Protein AF-A0A6M5IZ95-F1 (afdb_monomer_lite)

Sequence (98 aa):
MADAHDAAERLLVDLLADSAVRSVRFVTGPLPVAVWLVVENDAEAQELRSRSDIEDIVSRALRRAGLPSRDVEGFRVVVQSEETVTRDYEGSWFYALR

Secondary structure (DSSP, 8-state):
-HHHHHHHHHHHHHHTTTTT--EEEEE-SSSSPEEEEEESSHHHHHHHHH-TTHHHHHHHHHHHTT--HHHHHH-EEEEEEHHHHHHHSTT-HHHHT-

Foldseek 3Di:
DVQLVVQLFVQLCVLCVVAQFPGWDWDDDPFAIEIEGEGADPVSLVVLVPDPCNLVSSLVSSVVSPPDVVSSVRYHYHYDHQVCCCVVVVSDPVVVSD

pLDDT: mean 86.04, std 8.57, range [51.53, 94.81]

Structure (mmCIF, N/CA/C/O backbone):
data_A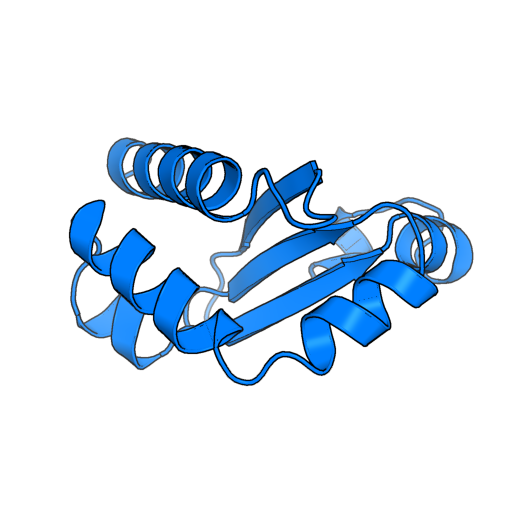F-A0A6M5IZ95-F1
#
_entry.id   AF-A0A6M5IZ95-F1
#
loop_
_atom_site.group_PDB
_atom_site.id
_atom_site.type_symbol
_atom_site.label_atom_id
_atom_site.label_alt_id
_atom_site.label_comp_id
_atom_site.label_asym_id
_atom_site.label_entity_id
_atom_site.label_seq_id
_atom_site.pdbx_PDB_ins_code
_atom_site.Cartn_x
_atom_site.Cartn_y
_atom_site.Cartn_z
_atom_site.occupancy
_atom_site.B_iso_or_equiv
_atom_site.auth_seq_id
_atom_site.auth_comp_id
_atom_site.auth_asym_id
_atom_site.auth_atom_id
_atom_site.pdbx_PDB_model_num
ATOM 1 N N . MET A 1 1 ? 2.598 -0.720 19.120 1.00 51.53 1 MET A N 1
ATOM 2 C CA . MET A 1 1 ? 2.122 -0.055 17.884 1.00 51.53 1 MET A CA 1
ATOM 3 C C . MET A 1 1 ? 2.772 -0.606 16.611 1.00 51.53 1 MET A C 1
ATOM 5 O O . MET A 1 1 ? 2.109 -0.537 15.586 1.00 51.53 1 MET A O 1
ATOM 9 N N . ALA A 1 2 ? 3.988 -1.181 16.655 1.00 60.06 2 ALA A N 1
ATOM 10 C CA . ALA A 1 2 ? 4.597 -1.877 15.505 1.00 60.06 2 ALA A CA 1
ATOM 11 C C . ALA A 1 2 ? 3.781 -3.105 15.039 1.00 60.06 2 ALA A C 1
ATOM 13 O O . ALA A 1 2 ? 3.536 -3.272 13.855 1.00 60.06 2 ALA A O 1
ATOM 14 N N . ASP A 1 3 ? 3.233 -3.866 15.990 1.00 76.81 3 ASP A N 1
ATOM 15 C CA . ASP A 1 3 ? 2.534 -5.136 15.734 1.00 76.81 3 ASP A CA 1
ATOM 16 C C . ASP A 1 3 ? 1.358 -5.043 14.735 1.00 76.81 3 ASP A C 1
ATOM 18 O O . ASP A 1 3 ? 1.223 -5.876 13.844 1.00 76.81 3 ASP A O 1
ATOM 22 N N . ALA A 1 4 ? 0.536 -3.989 14.827 1.00 81.25 4 ALA A N 1
ATOM 23 C CA . ALA A 1 4 ? -0.634 -3.818 13.960 1.00 81.25 4 ALA A CA 1
ATOM 24 C C . ALA A 1 4 ? -0.266 -3.390 12.528 1.00 81.25 4 ALA A C 1
ATOM 26 O O . ALA A 1 4 ? -0.926 -3.803 11.578 1.00 81.25 4 ALA A O 1
ATOM 27 N N . HIS A 1 5 ? 0.791 -2.588 12.357 1.00 80.88 5 HIS A N 1
ATOM 28 C CA . HIS A 1 5 ? 1.269 -2.191 11.029 1.00 80.88 5 HIS A CA 1
ATOM 29 C C . HIS A 1 5 ? 1.937 -3.372 10.323 1.00 80.88 5 HIS A C 1
ATOM 31 O O . HIS A 1 5 ? 1.631 -3.635 9.165 1.00 80.88 5 HIS A O 1
ATOM 37 N N . ASP A 1 6 ? 2.748 -4.147 11.046 1.00 83.19 6 ASP A N 1
ATOM 38 C CA . ASP A 1 6 ? 3.372 -5.361 10.514 1.00 83.19 6 ASP A CA 1
ATOM 39 C C . ASP A 1 6 ? 2.318 -6.418 10.141 1.00 83.19 6 ASP A C 1
ATOM 41 O O . ASP A 1 6 ? 2.419 -7.082 9.107 1.00 83.19 6 ASP A O 1
ATOM 45 N N . ALA A 1 7 ? 1.267 -6.567 10.956 1.00 85.69 7 ALA A N 1
ATOM 46 C CA . ALA A 1 7 ? 0.135 -7.435 10.638 1.00 85.69 7 ALA A CA 1
ATOM 47 C C . ALA A 1 7 ? -0.624 -6.955 9.391 1.00 85.69 7 ALA A C 1
ATOM 49 O O . ALA A 1 7 ? -0.981 -7.771 8.539 1.00 85.69 7 ALA A O 1
ATOM 50 N N . ALA A 1 8 ? -0.850 -5.646 9.259 1.00 86.50 8 ALA A N 1
ATOM 51 C CA . ALA A 1 8 ? -1.487 -5.064 8.084 1.00 86.50 8 ALA A CA 1
ATOM 52 C C . ALA A 1 8 ? -0.640 -5.243 6.817 1.00 86.50 8 ALA A C 1
ATOM 54 O O . ALA A 1 8 ? -1.193 -5.576 5.773 1.00 86.50 8 ALA A O 1
ATOM 55 N N . GLU A 1 9 ? 0.684 -5.079 6.911 1.00 86.44 9 GLU A N 1
ATOM 56 C CA . GLU A 1 9 ? 1.617 -5.294 5.799 1.00 86.44 9 GLU A CA 1
ATOM 57 C C . GLU A 1 9 ? 1.496 -6.724 5.267 1.00 86.44 9 GLU A C 1
ATOM 59 O O . GLU A 1 9 ? 1.263 -6.917 4.075 1.00 86.44 9 GLU A O 1
ATOM 64 N N . ARG A 1 10 ? 1.549 -7.725 6.156 1.00 85.75 10 ARG A N 1
ATOM 65 C CA . ARG A 1 10 ? 1.392 -9.136 5.769 1.00 85.75 10 ARG A CA 1
ATOM 66 C C . ARG A 1 10 ? 0.037 -9.416 5.134 1.00 85.75 10 ARG A C 1
ATOM 68 O O . ARG A 1 10 ? -0.017 -10.030 4.078 1.00 85.75 10 ARG A O 1
ATOM 75 N N . LEU A 1 11 ? -1.048 -8.933 5.745 1.00 87.44 11 LEU A N 1
ATOM 76 C CA . LEU A 1 11 ? -2.390 -9.109 5.187 1.00 87.44 11 LEU A CA 1
ATOM 77 C C . LEU A 1 11 ? -2.506 -8.490 3.793 1.00 87.44 11 LEU A C 1
ATOM 79 O O . LEU A 1 11 ? -3.174 -9.059 2.938 1.00 87.44 11 LEU A O 1
ATOM 83 N N . LEU A 1 12 ? -1.882 -7.337 3.559 1.00 88.19 12 LEU A N 1
ATOM 84 C CA . LEU A 1 12 ? -1.927 -6.665 2.266 1.00 88.19 12 LEU A CA 1
ATOM 85 C C . LEU A 1 12 ? -1.100 -7.376 1.207 1.00 88.19 12 LEU A C 1
ATOM 87 O O . LEU A 1 12 ? -1.582 -7.522 0.090 1.00 88.19 12 LEU A O 1
ATOM 91 N N . VAL A 1 13 ? 0.101 -7.836 1.555 1.00 86.81 13 VAL A N 1
ATOM 92 C CA . VAL A 1 13 ? 0.924 -8.644 0.648 1.00 86.81 13 VAL A CA 1
ATOM 93 C C . VAL A 1 13 ? 0.184 -9.928 0.267 1.00 86.81 13 VAL A C 1
ATOM 95 O O . VAL A 1 13 ? 0.112 -10.243 -0.914 1.00 86.81 13 VAL A O 1
ATOM 98 N N . ASP A 1 14 ? -0.450 -10.610 1.223 1.00 87.19 14 ASP A N 1
ATOM 99 C CA . ASP A 1 14 ? -1.227 -11.824 0.946 1.00 87.19 14 ASP A CA 1
ATOM 100 C C . ASP A 1 14 ? -2.478 -11.535 0.094 1.00 87.19 14 ASP A C 1
ATOM 102 O O . ASP A 1 14 ? -2.757 -12.247 -0.868 1.00 87.19 14 ASP A O 1
ATOM 106 N N . LEU A 1 15 ? -3.240 -10.480 0.413 1.00 87.38 15 LEU A N 1
ATOM 107 C CA . LEU A 1 15 ? -4.447 -10.095 -0.338 1.00 87.38 15 LEU A CA 1
ATOM 108 C C . LEU A 1 15 ? -4.143 -9.614 -1.760 1.00 87.38 15 LEU A C 1
ATOM 110 O O . LEU A 1 15 ? -5.015 -9.674 -2.627 1.00 87.38 15 LEU A O 1
ATOM 114 N N . LEU A 1 16 ? -2.935 -9.103 -1.984 1.00 86.75 16 LEU A N 1
ATOM 115 C CA . LEU A 1 16 ? -2.474 -8.573 -3.263 1.00 86.75 16 LEU A CA 1
ATOM 116 C C . LEU A 1 16 ? -1.449 -9.500 -3.928 1.00 86.75 16 LEU A C 1
ATOM 118 O O . LEU A 1 16 ? -0.804 -9.076 -4.880 1.00 86.75 16 LEU A O 1
ATOM 122 N N . ALA A 1 17 ? -1.328 -10.755 -3.481 1.00 80.69 17 ALA A N 1
ATOM 123 C CA . ALA A 1 17 ? -0.364 -11.715 -4.019 1.00 80.69 17 ALA A CA 1
ATOM 124 C C . ALA A 1 17 ? -0.608 -12.041 -5.504 1.00 80.69 17 ALA A C 1
ATOM 126 O O . ALA A 1 17 ? 0.343 -12.246 -6.252 1.00 80.69 17 ALA A O 1
ATOM 127 N N . ASP A 1 18 ? -1.872 -12.034 -5.944 1.00 80.88 18 ASP A N 1
ATOM 128 C CA . ASP A 1 18 ? -2.252 -12.161 -7.362 1.00 80.88 18 ASP A CA 1
ATOM 129 C C . ASP A 1 18 ? -2.105 -10.837 -8.146 1.00 80.88 18 ASP A C 1
ATOM 131 O O . ASP A 1 18 ? -2.445 -10.756 -9.324 1.00 80.88 18 ASP A O 1
ATOM 135 N N . SER A 1 19 ? -1.642 -9.768 -7.493 1.00 82.69 19 SER A N 1
ATOM 136 C CA . SER A 1 19 ? -1.352 -8.467 -8.106 1.00 82.69 19 SER A CA 1
ATOM 137 C C . SER A 1 19 ? 0.161 -8.267 -8.234 1.00 82.69 19 SER A C 1
ATOM 139 O O . SER A 1 19 ? 0.954 -8.960 -7.609 1.00 82.69 19 SER A O 1
ATOM 141 N N . ALA A 1 20 ? 0.587 -7.253 -8.985 1.00 89.00 20 ALA A N 1
ATOM 142 C CA . ALA A 1 20 ? 2.004 -6.914 -9.159 1.00 89.00 20 ALA A CA 1
ATOM 143 C C . ALA A 1 20 ? 2.706 -6.341 -7.900 1.00 89.00 20 ALA A C 1
ATOM 145 O O . ALA A 1 20 ? 3.827 -5.836 -7.973 1.00 89.00 20 ALA A O 1
ATOM 146 N N . VAL A 1 21 ? 2.052 -6.372 -6.734 1.00 90.38 21 VAL A N 1
ATOM 147 C CA . VAL A 1 21 ? 2.560 -5.766 -5.498 1.00 90.38 21 VAL A CA 1
ATOM 148 C C . VAL A 1 21 ? 3.640 -6.655 -4.890 1.00 90.38 21 VAL A C 1
ATOM 150 O O . VAL A 1 21 ? 3.380 -7.778 -4.475 1.00 90.38 21 VAL A O 1
ATOM 153 N N . ARG A 1 22 ? 4.863 -6.129 -4.796 1.00 88.06 22 ARG A N 1
ATOM 154 C CA . ARG A 1 22 ? 6.026 -6.826 -4.221 1.00 88.06 22 ARG A CA 1
ATOM 155 C C . ARG A 1 22 ? 6.213 -6.559 -2.742 1.00 88.06 22 ARG A C 1
ATOM 157 O O . ARG A 1 22 ? 6.701 -7.411 -2.006 1.00 88.06 22 ARG A O 1
ATOM 164 N N . SER A 1 23 ? 5.890 -5.346 -2.314 1.00 88.31 23 SER A N 1
ATOM 165 C CA . SER A 1 23 ? 5.951 -4.977 -0.908 1.00 88.31 23 SER A CA 1
ATOM 166 C C . SER A 1 23 ? 4.971 -3.861 -0.598 1.00 88.31 23 SER A C 1
ATOM 168 O O . SER A 1 23 ? 4.496 -3.151 -1.488 1.00 88.31 23 SER A O 1
ATOM 170 N N . VAL A 1 24 ? 4.669 -3.722 0.686 1.00 90.00 24 VAL A N 1
ATOM 171 C CA . VAL A 1 24 ? 3.845 -2.642 1.209 1.00 90.00 24 VAL A CA 1
ATOM 172 C C . VAL A 1 24 ? 4.672 -1.870 2.227 1.00 90.00 24 VAL A C 1
ATOM 174 O O . VAL A 1 24 ? 5.472 -2.453 2.958 1.00 90.00 24 VAL A O 1
ATOM 177 N N . ARG A 1 25 ? 4.535 -0.544 2.239 1.00 87.62 25 ARG A N 1
ATOM 178 C CA . ARG A 1 25 ? 5.217 0.335 3.194 1.00 87.62 25 ARG A CA 1
ATOM 179 C C . ARG A 1 25 ? 4.218 1.274 3.846 1.00 87.62 25 ARG A C 1
ATO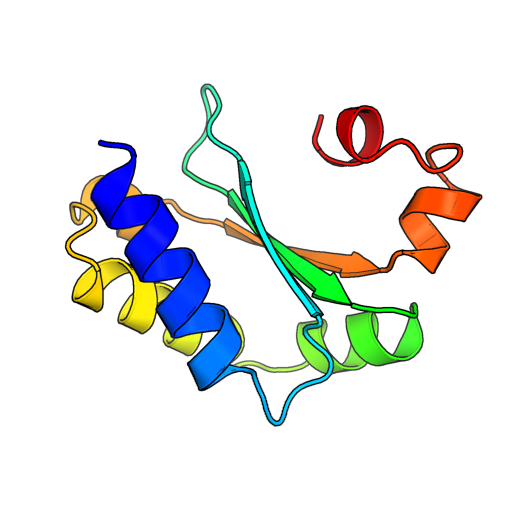M 181 O O . ARG A 1 25 ? 3.426 1.923 3.166 1.00 87.62 25 ARG A O 1
ATOM 188 N N . PHE A 1 26 ? 4.288 1.371 5.167 1.00 84.69 26 PHE A N 1
ATOM 189 C CA . PHE A 1 26 ? 3.534 2.353 5.935 1.00 84.69 26 PHE A CA 1
ATOM 190 C C . PHE A 1 26 ? 4.377 3.599 6.146 1.00 84.69 26 PHE A C 1
ATOM 192 O O . PHE A 1 26 ? 5.448 3.542 6.750 1.00 84.69 26 PHE A O 1
ATOM 199 N N . VAL A 1 27 ? 3.877 4.735 5.672 1.00 80.12 27 VAL A N 1
ATOM 200 C CA . VAL A 1 27 ? 4.512 6.032 5.891 1.00 80.12 27 VAL A CA 1
ATOM 201 C C . VAL A 1 27 ? 3.661 6.808 6.878 1.00 80.12 27 VAL A C 1
ATOM 203 O O . VAL A 1 27 ? 2.553 7.256 6.579 1.00 80.12 27 VAL A O 1
ATOM 206 N N . THR A 1 28 ? 4.186 6.923 8.095 1.00 72.31 28 THR A N 1
ATOM 207 C CA . THR A 1 28 ? 3.587 7.701 9.177 1.00 72.31 28 THR A CA 1
ATOM 208 C C . THR A 1 28 ? 4.261 9.069 9.239 1.00 72.31 28 THR A C 1
ATOM 210 O O . THR A 1 28 ? 5.478 9.146 9.407 1.00 72.31 28 THR A O 1
ATOM 213 N N . GLY A 1 29 ? 3.483 10.144 9.127 1.00 67.00 29 GLY A N 1
ATOM 214 C CA . GLY A 1 29 ? 3.962 11.525 9.219 1.00 67.00 29 GLY A CA 1
ATOM 215 C C . GLY A 1 29 ? 2.986 12.415 10.000 1.00 67.00 29 GLY A C 1
ATOM 216 O O . GLY A 1 29 ? 2.100 11.900 10.676 1.00 67.00 29 GLY A O 1
ATOM 217 N N . PRO A 1 30 ? 3.108 13.754 9.918 1.00 58.56 30 PRO A N 1
ATOM 218 C CA . PRO A 1 30 ? 2.114 14.681 10.480 1.00 58.56 30 PRO A CA 1
ATOM 219 C C . PRO A 1 30 ? 0.758 14.636 9.745 1.00 58.56 30 PRO A C 1
ATOM 221 O O . PRO A 1 30 ? -0.219 15.223 10.201 1.00 58.56 30 PRO A O 1
ATOM 224 N N . LEU A 1 31 ? 0.718 13.961 8.596 1.00 58.62 31 LEU A N 1
ATOM 225 C CA . LEU A 1 31 ? -0.458 13.679 7.780 1.00 58.62 31 LEU A CA 1
ATOM 226 C C . LEU A 1 31 ? -0.978 12.262 8.076 1.00 58.62 31 LEU A C 1
ATOM 228 O O . LEU A 1 31 ? -0.239 11.453 8.644 1.00 58.62 31 LEU A O 1
ATOM 232 N N . PRO A 1 32 ? -2.234 11.941 7.710 1.00 63.84 32 PRO A N 1
ATOM 233 C CA . PRO A 1 32 ? -2.763 10.601 7.922 1.00 63.84 32 PRO A CA 1
ATOM 234 C C . PRO A 1 32 ? -1.919 9.531 7.213 1.00 63.84 32 PRO A C 1
ATOM 236 O O . PRO A 1 32 ? -1.258 9.811 6.212 1.00 63.84 32 PRO A O 1
ATOM 239 N N . VAL A 1 33 ? -1.944 8.313 7.762 1.00 77.88 33 VAL A N 1
ATOM 240 C CA . VAL A 1 33 ? -1.131 7.163 7.336 1.00 77.88 33 VAL A CA 1
ATOM 241 C C . VAL A 1 33 ? -1.195 6.976 5.817 1.00 77.88 33 VAL A C 1
ATOM 243 O O . VAL A 1 33 ? -2.276 6.829 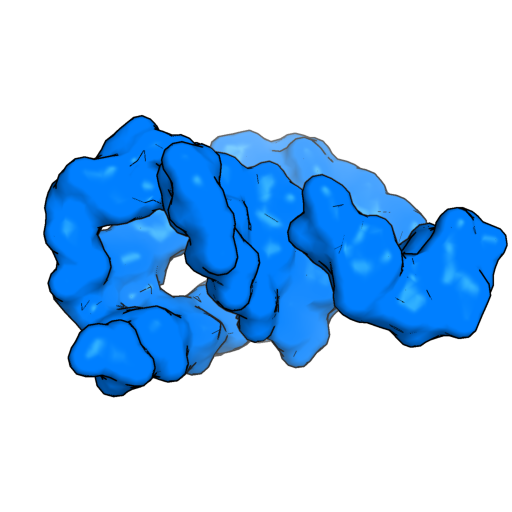5.257 1.00 77.88 33 VAL A O 1
ATOM 246 N N . ALA A 1 34 ? -0.052 6.956 5.133 1.00 85.25 34 ALA A N 1
ATOM 247 C CA . ALA A 1 34 ? -0.006 6.578 3.724 1.00 85.25 34 ALA A CA 1
ATOM 248 C C . ALA A 1 34 ? 0.415 5.110 3.593 1.00 85.25 34 ALA A C 1
ATOM 250 O O . ALA A 1 34 ? 1.413 4.687 4.181 1.00 85.25 34 ALA A O 1
ATOM 251 N N . VAL A 1 35 ? -0.346 4.341 2.816 1.00 89.31 35 VAL A N 1
ATOM 252 C CA . VAL A 1 35 ? -0.052 2.949 2.468 1.00 89.31 35 VAL A CA 1
ATOM 253 C C . VAL A 1 35 ? 0.513 2.933 1.059 1.00 89.31 35 VAL A C 1
ATOM 255 O O . VAL A 1 35 ? -0.196 3.201 0.089 1.00 89.31 35 VAL A O 1
ATOM 258 N N . TRP A 1 36 ? 1.801 2.642 0.958 1.00 90.62 36 TRP A N 1
ATOM 259 C CA . TRP A 1 36 ? 2.516 2.585 -0.305 1.00 90.62 36 TRP A CA 1
ATOM 260 C C . TRP A 1 36 ? 2.560 1.150 -0.810 1.00 90.62 36 TRP A C 1
ATOM 262 O O . TRP A 1 36 ? 3.087 0.270 -0.131 1.00 90.62 36 TRP A O 1
ATOM 272 N N . LEU A 1 37 ? 2.007 0.922 -1.996 1.00 92.88 37 LEU A N 1
ATOM 273 C CA . LEU A 1 37 ? 2.067 -0.338 -2.723 1.00 92.88 37 LEU A CA 1
ATOM 274 C C . LEU A 1 37 ? 3.226 -0.256 -3.714 1.00 92.88 37 LEU A C 1
ATOM 276 O O . LEU A 1 37 ? 3.211 0.575 -4.626 1.00 92.88 37 LEU A O 1
ATOM 280 N N . VAL A 1 38 ? 4.235 -1.097 -3.506 1.00 92.56 38 VAL A N 1
ATOM 281 C CA . VAL A 1 38 ? 5.460 -1.110 -4.305 1.00 92.56 38 VAL A CA 1
ATOM 282 C C . VAL A 1 38 ? 5.357 -2.179 -5.384 1.00 92.56 38 VAL A C 1
ATOM 284 O O . VAL A 1 38 ? 5.104 -3.345 -5.076 1.00 92.56 38 VAL A O 1
ATOM 287 N N . VAL A 1 39 ? 5.585 -1.784 -6.633 1.00 94.50 39 VAL A N 1
ATOM 288 C CA . VAL A 1 39 ? 5.596 -2.662 -7.817 1.00 94.50 39 VAL A CA 1
ATOM 289 C C . VAL A 1 39 ? 6.932 -2.543 -8.556 1.00 94.50 39 VAL A C 1
ATOM 291 O O . VAL A 1 39 ? 7.737 -1.664 -8.241 1.00 94.50 39 VAL A O 1
ATOM 294 N N . GLU A 1 40 ? 7.204 -3.412 -9.530 1.00 93.06 40 GLU A N 1
ATOM 295 C CA . GLU A 1 40 ? 8.484 -3.370 -10.245 1.00 93.06 40 GLU A CA 1
ATOM 296 C C . GLU A 1 40 ? 8.538 -2.211 -11.240 1.00 93.06 40 GLU A C 1
ATOM 298 O O . GLU A 1 40 ? 9.478 -1.416 -11.214 1.00 93.06 40 GLU A O 1
ATOM 303 N N . ASN A 1 41 ? 7.515 -2.092 -12.085 1.00 94.81 41 ASN A N 1
ATOM 304 C CA . ASN A 1 41 ? 7.550 -1.214 -13.254 1.00 94.81 41 ASN A CA 1
ATOM 305 C C . ASN A 1 41 ? 6.357 -0.249 -13.345 1.00 94.81 41 ASN A C 1
ATOM 307 O O . ASN A 1 41 ? 5.336 -0.389 -12.664 1.00 94.81 41 ASN A O 1
ATOM 311 N N . ASP A 1 42 ? 6.505 0.775 -14.186 1.00 93.31 42 ASP A N 1
ATOM 312 C CA . ASP A 1 42 ? 5.520 1.847 -14.360 1.00 93.31 42 ASP A CA 1
ATOM 313 C C . ASP A 1 42 ? 4.193 1.328 -14.951 1.00 93.31 42 ASP A C 1
ATOM 315 O O . ASP A 1 42 ? 3.128 1.871 -14.643 1.00 93.31 42 ASP A O 1
ATOM 319 N N . ALA A 1 43 ? 4.232 0.262 -15.760 1.00 94.38 43 ALA A N 1
ATOM 320 C CA . ALA A 1 43 ? 3.041 -0.341 -16.362 1.00 94.38 43 ALA A CA 1
ATOM 321 C C . ALA A 1 43 ? 2.164 -1.038 -15.310 1.00 94.38 43 ALA A C 1
ATOM 323 O O . ALA A 1 43 ? 0.969 -0.755 -15.220 1.00 94.38 43 ALA A O 1
ATOM 324 N N . GLU A 1 44 ? 2.771 -1.865 -14.457 1.00 94.19 44 GLU A N 1
ATOM 325 C CA . GLU A 1 44 ? 2.122 -2.477 -13.292 1.00 94.19 44 GLU A CA 1
ATOM 326 C C . GLU A 1 44 ? 1.565 -1.416 -12.338 1.00 94.19 44 GLU A C 1
ATOM 328 O O . GLU A 1 44 ? 0.446 -1.539 -11.833 1.00 94.19 44 GLU A O 1
ATOM 333 N N . ALA A 1 45 ? 2.321 -0.334 -12.117 1.00 92.56 45 ALA A N 1
ATOM 334 C CA . ALA A 1 45 ? 1.879 0.762 -11.264 1.00 92.56 45 ALA A CA 1
ATOM 335 C C . ALA A 1 45 ? 0.624 1.426 -11.835 1.00 92.56 45 ALA A C 1
ATOM 337 O O . ALA A 1 45 ? -0.309 1.741 -11.097 1.00 92.56 45 ALA A O 1
ATOM 338 N N . GLN A 1 46 ? 0.588 1.641 -13.150 1.00 93.56 46 GLN A N 1
ATOM 339 C CA . GLN A 1 46 ? -0.558 2.234 -13.823 1.00 93.56 46 GLN A CA 1
ATOM 340 C C . GLN A 1 46 ? -1.787 1.320 -13.793 1.00 93.56 46 GLN A C 1
ATOM 342 O O . GLN A 1 46 ? -2.894 1.804 -13.547 1.00 93.56 46 GLN A O 1
ATOM 347 N N . GLU A 1 47 ? -1.607 0.015 -13.992 1.00 92.88 47 GLU A N 1
ATOM 348 C CA . GLU A 1 47 ? -2.687 -0.967 -13.875 1.00 92.88 47 GLU A CA 1
ATOM 349 C C . GLU A 1 47 ? -3.288 -0.949 -12.464 1.00 92.88 47 GLU A C 1
ATOM 351 O O . GLU A 1 47 ? -4.501 -0.790 -12.305 1.00 92.88 47 GLU A O 1
ATOM 356 N N . LEU A 1 48 ? -2.446 -0.990 -11.428 1.00 90.81 48 LEU A N 1
ATOM 357 C CA . LEU A 1 48 ? -2.897 -0.970 -10.038 1.00 90.81 48 LEU A CA 1
ATOM 358 C C . LEU A 1 48 ? -3.580 0.355 -9.660 1.00 90.81 48 LEU A C 1
ATOM 360 O O . LEU A 1 48 ? -4.568 0.342 -8.933 1.00 90.81 48 LEU A O 1
ATOM 364 N N . ARG A 1 49 ? -3.118 1.499 -10.188 1.00 91.12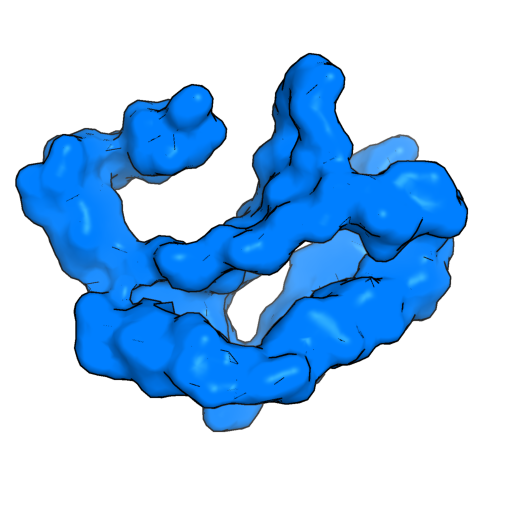 49 ARG A N 1
ATOM 365 C CA . ARG A 1 49 ? -3.789 2.805 -10.007 1.00 91.12 49 ARG A CA 1
ATOM 366 C C . ARG A 1 49 ? -5.147 2.880 -10.702 1.00 91.12 49 ARG A C 1
ATOM 368 O O . ARG A 1 49 ? -5.996 3.659 -10.282 1.00 91.12 49 ARG A O 1
ATOM 375 N N . SER A 1 50 ? -5.353 2.106 -11.766 1.00 91.94 50 SER A N 1
ATOM 376 C CA . SER A 1 50 ? -6.632 2.064 -12.487 1.00 91.94 50 SER A CA 1
ATOM 377 C C . SER A 1 50 ? -7.692 1.201 -11.793 1.00 91.94 50 SER A C 1
ATOM 379 O O . SER A 1 50 ? -8.875 1.282 -12.128 1.00 91.94 50 SER A O 1
ATOM 381 N N . ARG A 1 51 ? -7.287 0.397 -10.803 1.00 91.44 51 ARG A N 1
ATOM 382 C CA . ARG A 1 51 ? -8.184 -0.462 -10.033 1.00 91.44 51 ARG A CA 1
ATOM 383 C C . ARG A 1 51 ? -8.987 0.341 -9.016 1.00 91.44 51 ARG A C 1
ATOM 385 O O . ARG A 1 51 ? -8.449 0.877 -8.053 1.00 91.44 51 ARG A O 1
ATOM 392 N N . SER A 1 52 ? -10.305 0.358 -9.191 1.00 91.19 52 SER A N 1
ATOM 393 C CA . SER A 1 52 ? -11.230 1.051 -8.287 1.00 91.19 52 SER A CA 1
ATOM 394 C C . SER A 1 52 ? -11.412 0.360 -6.931 1.00 91.19 52 SER A C 1
ATOM 396 O O . SER A 1 52 ? -11.964 0.959 -6.017 1.00 91.19 52 SER A O 1
ATOM 398 N N . ASP A 1 53 ? -10.999 -0.903 -6.793 1.00 92.06 53 ASP A N 1
ATOM 399 C CA . ASP A 1 53 ? -11.176 -1.711 -5.581 1.00 92.06 53 ASP A CA 1
ATOM 400 C C . ASP A 1 53 ? -9.996 -1.620 -4.599 1.00 92.06 53 ASP A C 1
ATOM 402 O O . ASP A 1 53 ? -10.081 -2.144 -3.486 1.00 92.06 53 ASP A O 1
ATOM 406 N N . ILE A 1 54 ? -8.901 -0.950 -4.977 1.00 91.19 54 ILE A N 1
ATOM 407 C CA . ILE A 1 54 ? -7.657 -0.981 -4.202 1.00 91.19 54 ILE A CA 1
ATOM 408 C C . ILE A 1 54 ? -7.797 -0.312 -2.829 1.00 91.19 54 ILE A C 1
ATOM 410 O O . ILE A 1 54 ? -7.341 -0.863 -1.828 1.00 91.19 54 ILE A O 1
ATOM 414 N N . GLU A 1 55 ? -8.487 0.828 -2.743 1.00 90.50 55 GLU A N 1
ATOM 415 C CA . GLU A 1 55 ? -8.714 1.523 -1.469 1.00 90.50 55 GLU A CA 1
ATOM 416 C C . GLU A 1 55 ? -9.575 0.688 -0.515 1.00 90.50 55 GLU A C 1
ATOM 418 O O . GLU A 1 55 ? -9.282 0.600 0.678 1.00 90.50 55 GLU A O 1
ATOM 423 N N . ASP A 1 56 ? -10.590 0.002 -1.041 1.00 91.75 56 ASP A N 1
ATOM 424 C CA . ASP A 1 56 ? -11.464 -0.877 -0.265 1.00 91.75 56 ASP A CA 1
ATOM 425 C C . ASP A 1 56 ? -10.731 -2.114 0.262 1.00 91.75 56 ASP A C 1
ATOM 427 O O . ASP A 1 56 ? -10.990 -2.555 1.390 1.00 91.75 56 ASP A O 1
ATOM 431 N N . ILE A 1 57 ? -9.834 -2.694 -0.544 1.00 91.94 57 ILE A N 1
ATOM 432 C CA . ILE A 1 57 ? -8.965 -3.800 -0.121 1.00 91.94 57 ILE A CA 1
ATOM 433 C C . ILE A 1 57 ? -8.058 -3.321 1.009 1.00 91.94 57 ILE A C 1
ATOM 435 O O . ILE A 1 57 ? -7.996 -3.966 2.062 1.00 91.94 57 ILE A O 1
ATOM 439 N N . VAL A 1 58 ? -7.418 -2.160 0.827 1.00 91.69 58 VAL A N 1
ATOM 440 C CA . VAL A 1 58 ? -6.514 -1.599 1.829 1.00 91.69 58 VAL A CA 1
ATOM 441 C C . VAL A 1 58 ? -7.253 -1.312 3.130 1.00 91.69 58 VAL A C 1
ATOM 443 O O . VAL A 1 58 ? -6.875 -1.836 4.177 1.00 91.69 58 VAL A O 1
ATOM 446 N N . SER A 1 59 ? -8.369 -0.586 3.071 1.00 91.19 59 SER A N 1
ATOM 447 C CA . SER A 1 59 ? -9.195 -0.251 4.236 1.00 91.19 59 SER A CA 1
ATOM 448 C C . SER A 1 59 ? -9.607 -1.491 5.037 1.00 91.19 59 SER A C 1
ATOM 450 O O . SER A 1 59 ? -9.498 -1.518 6.268 1.00 91.19 59 SER A O 1
ATOM 452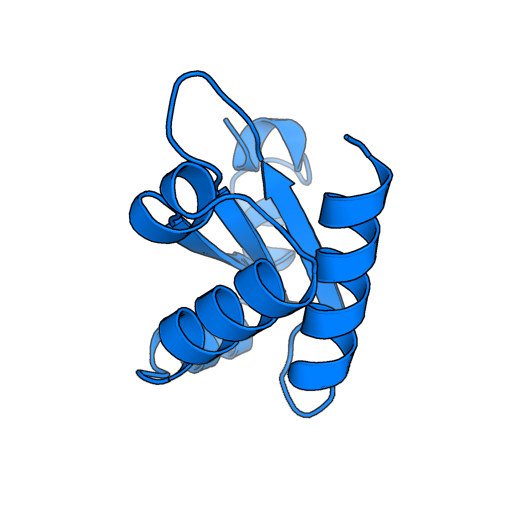 N N . ARG A 1 60 ? -10.036 -2.563 4.355 1.00 91.06 60 ARG A N 1
ATOM 453 C CA . ARG A 1 60 ? -10.410 -3.828 5.006 1.00 91.06 60 ARG A CA 1
ATOM 454 C C . ARG A 1 60 ? -9.230 -4.498 5.700 1.00 91.06 60 ARG A C 1
ATOM 456 O O . ARG A 1 60 ? -9.403 -4.985 6.819 1.00 91.06 60 ARG A O 1
ATOM 463 N N . ALA A 1 61 ? -8.055 -4.510 5.076 1.00 91.00 61 ALA A N 1
ATOM 464 C CA . ALA A 1 61 ? -6.853 -5.072 5.682 1.00 91.00 61 ALA A CA 1
ATOM 465 C C . ALA A 1 61 ? -6.436 -4.289 6.935 1.00 91.00 61 ALA A C 1
ATOM 467 O O . ALA A 1 61 ? -6.189 -4.900 7.975 1.00 91.00 61 ALA A O 1
ATOM 468 N N . LEU A 1 62 ? -6.458 -2.949 6.879 1.00 90.25 62 LEU A N 1
ATOM 469 C CA . LEU A 1 62 ? -6.127 -2.097 8.027 1.00 90.25 62 LEU A CA 1
ATOM 470 C C . LEU A 1 62 ? -7.076 -2.339 9.209 1.00 90.25 62 LEU A C 1
ATOM 472 O O . LEU A 1 62 ? -6.629 -2.524 10.342 1.00 90.25 62 LEU A O 1
ATOM 476 N N . ARG A 1 63 ? -8.391 -2.411 8.953 1.00 90.38 63 ARG A N 1
ATOM 477 C CA . ARG A 1 63 ? -9.389 -2.730 9.993 1.00 90.38 63 ARG A CA 1
ATOM 478 C C . ARG A 1 63 ? -9.161 -4.112 10.590 1.00 90.38 63 ARG A C 1
ATOM 480 O O . ARG A 1 63 ? -9.258 -4.279 11.802 1.00 90.38 63 ARG A O 1
ATOM 487 N N . ARG A 1 64 ? -8.850 -5.105 9.752 1.00 90.31 64 ARG A N 1
ATOM 488 C CA . ARG A 1 64 ? -8.611 -6.488 10.187 1.00 90.31 64 ARG A CA 1
ATOM 489 C C . ARG A 1 64 ? -7.334 -6.631 11.015 1.00 90.31 64 ARG A C 1
ATOM 491 O O . ARG A 1 64 ? -7.309 -7.448 11.928 1.00 90.31 64 ARG A O 1
ATOM 498 N N . ALA A 1 65 ? -6.320 -5.821 10.731 1.00 89.06 65 ALA A N 1
ATOM 499 C CA . ALA A 1 65 ? -5.101 -5.727 11.528 1.00 89.06 65 ALA A CA 1
ATOM 500 C C . ALA A 1 65 ? -5.290 -4.974 12.860 1.00 89.06 65 ALA A C 1
ATOM 502 O O . ALA A 1 65 ? -4.382 -4.945 13.687 1.00 89.06 65 ALA A O 1
ATOM 503 N N . GLY A 1 66 ? -6.464 -4.373 13.085 1.00 89.19 66 GLY A N 1
ATOM 504 C CA . GLY A 1 66 ? -6.795 -3.676 14.325 1.00 89.19 66 GLY A CA 1
ATOM 505 C C . GLY A 1 66 ? -6.323 -2.223 14.378 1.00 89.19 66 GLY A C 1
ATOM 506 O O . GLY A 1 66 ? -6.212 -1.674 15.476 1.00 89.19 66 GLY A O 1
ATOM 507 N N . LEU A 1 67 ? -6.051 -1.585 13.231 1.00 86.62 67 LEU A N 1
ATOM 508 C CA . LEU A 1 67 ? -5.784 -0.146 13.214 1.00 86.62 67 LEU A CA 1
ATOM 509 C C . LEU A 1 67 ? -7.049 0.629 13.634 1.00 86.62 67 LEU A C 1
ATOM 511 O O . LEU A 1 67 ? -8.162 0.263 13.239 1.00 86.62 67 LEU A O 1
ATOM 515 N N . PRO A 1 68 ? -6.909 1.697 14.438 1.00 84.44 68 PRO A N 1
ATOM 516 C CA . PRO A 1 68 ? -8.050 2.472 14.908 1.00 84.44 68 PRO A CA 1
ATOM 517 C C . PRO A 1 68 ? -8.725 3.203 13.743 1.00 84.44 68 PRO A C 1
ATOM 519 O O . PRO A 1 68 ? -8.060 3.640 12.806 1.00 84.44 68 PRO A O 1
ATOM 522 N N . SER A 1 69 ? -10.045 3.407 13.826 1.00 83.06 69 SER A N 1
ATOM 523 C CA . SER A 1 69 ? -10.840 4.003 12.737 1.00 83.06 69 SER A CA 1
ATOM 524 C C . SER A 1 69 ? -10.281 5.329 12.227 1.00 83.06 69 SER A C 1
ATOM 526 O O . SER A 1 69 ? -10.249 5.538 11.025 1.00 83.06 69 SER A O 1
ATOM 528 N N . ARG A 1 70 ? -9.735 6.171 13.114 1.00 81.06 70 ARG A N 1
ATOM 529 C CA . ARG A 1 70 ? -9.100 7.445 12.738 1.00 81.06 70 ARG A CA 1
ATOM 530 C C . ARG A 1 70 ? -7.939 7.287 11.742 1.00 81.06 70 ARG A C 1
ATOM 532 O O . ARG A 1 70 ? -7.743 8.159 10.905 1.00 81.06 70 ARG A O 1
ATOM 539 N N . ASP A 1 71 ? -7.192 6.185 11.827 1.00 78.94 71 ASP A N 1
ATOM 540 C CA . ASP A 1 71 ? -6.067 5.900 10.932 1.00 78.94 71 ASP A CA 1
ATOM 541 C C . ASP A 1 71 ? -6.591 5.322 9.602 1.00 78.94 71 ASP A C 1
ATOM 543 O O . ASP A 1 71 ? -6.001 5.551 8.552 1.00 78.94 71 ASP A O 1
ATOM 547 N N . VAL A 1 72 ? -7.744 4.640 9.630 1.00 82.00 72 VAL A N 1
ATOM 548 C CA . VAL A 1 72 ? -8.423 4.046 8.462 1.00 82.00 72 VAL A CA 1
ATOM 549 C C . VAL A 1 72 ? -9.333 5.031 7.713 1.00 82.00 72 VAL A C 1
ATOM 551 O O . VAL A 1 72 ? -9.660 4.810 6.555 1.00 82.00 72 VAL A O 1
ATOM 554 N N . GLU A 1 73 ? -9.798 6.106 8.337 1.00 80.56 73 GLU A N 1
ATOM 555 C CA . GLU A 1 73 ? -10.663 7.097 7.677 1.00 80.56 73 GLU A CA 1
ATOM 556 C C . GLU A 1 73 ? -9.857 8.193 6.970 1.00 80.56 73 GLU A C 1
ATOM 558 O O . GLU A 1 73 ? -10.378 8.867 6.086 1.00 80.56 73 GLU A O 1
ATOM 563 N N . GLY A 1 74 ? -8.585 8.367 7.339 1.00 79.25 74 GLY A N 1
ATOM 564 C CA . GLY A 1 74 ? -7.712 9.386 6.761 1.00 79.25 74 GLY A CA 1
ATOM 565 C C . GLY A 1 74 ? -6.662 8.868 5.780 1.00 79.25 74 GLY A C 1
ATOM 566 O O . GLY A 1 74 ? -5.984 9.695 5.170 1.00 79.25 74 GLY A O 1
ATOM 567 N N . PHE A 1 75 ? -6.465 7.550 5.660 1.00 86.75 75 PHE A N 1
ATOM 568 C CA . PHE A 1 75 ? -5.315 7.019 4.924 1.00 86.75 75 PHE A CA 1
ATOM 569 C C . PHE A 1 75 ? -5.337 7.373 3.435 1.00 86.75 75 PHE A C 1
ATOM 571 O O . PHE A 1 75 ? -6.380 7.647 2.844 1.00 86.75 75 PHE A O 1
ATOM 578 N N . ARG A 1 76 ? -4.156 7.332 2.819 1.00 88.69 76 ARG A N 1
ATOM 579 C CA . ARG A 1 76 ? -4.001 7.432 1.364 1.00 88.69 76 ARG A CA 1
ATOM 580 C C . ARG A 1 76 ? -3.314 6.193 0.828 1.00 88.69 76 ARG A C 1
ATOM 582 O O . ARG A 1 76 ? -2.313 5.764 1.397 1.00 88.69 76 ARG A O 1
ATOM 589 N N . VAL A 1 77 ? -3.817 5.652 -0.277 1.00 90.44 77 VAL A N 1
ATOM 590 C CA . VAL A 1 77 ? -3.094 4.639 -1.051 1.00 90.44 77 VAL A CA 1
ATOM 591 C C . VAL A 1 77 ? -2.210 5.350 -2.059 1.00 90.44 77 VAL A C 1
ATOM 593 O O . VAL A 1 77 ? -2.677 6.188 -2.828 1.00 90.44 77 VAL A O 1
ATOM 596 N N . VAL A 1 78 ? -0.928 5.011 -2.055 1.00 91.25 78 VAL A N 1
ATOM 597 C CA . VAL A 1 78 ? 0.028 5.457 -3.064 1.00 91.25 78 VAL A CA 1
ATOM 598 C C . VAL A 1 78 ? 0.564 4.216 -3.750 1.00 91.25 78 VAL A C 1
ATOM 600 O O . VAL A 1 78 ? 0.974 3.269 -3.093 1.00 91.25 78 VAL A O 1
ATOM 603 N N . VAL A 1 79 ? 0.559 4.203 -5.075 1.00 92.12 79 VAL A N 1
ATOM 604 C CA . VAL A 1 79 ? 1.223 3.151 -5.846 1.00 92.12 79 VAL A CA 1
ATOM 605 C C . VAL A 1 79 ? 2.505 3.735 -6.401 1.00 92.12 79 VAL A C 1
ATOM 607 O O . VAL A 1 79 ? 2.458 4.811 -7.004 1.00 92.12 79 VAL A O 1
ATOM 610 N N . GLN A 1 80 ? 3.622 3.036 -6.230 1.00 93.75 80 GLN A N 1
ATOM 611 C CA . GLN A 1 80 ? 4.928 3.479 -6.701 1.00 93.75 80 GLN A CA 1
ATOM 612 C C . GLN A 1 80 ? 5.736 2.307 -7.266 1.00 93.75 80 GLN A C 1
ATOM 614 O O . GLN A 1 80 ? 5.793 1.241 -6.662 1.00 93.75 80 GLN A O 1
ATOM 619 N N . SER A 1 81 ? 6.372 2.512 -8.416 1.00 94.19 81 SER A N 1
ATOM 620 C CA . SER A 1 81 ? 7.275 1.546 -9.050 1.00 94.19 81 SER A CA 1
ATOM 621 C C . SER A 1 81 ? 8.735 1.780 -8.658 1.00 94.19 81 SER A C 1
ATOM 623 O O . SER A 1 81 ? 9.163 2.929 -8.494 1.00 94.19 81 SER A O 1
ATOM 625 N N . GLU A 1 82 ? 9.517 0.700 -8.594 1.00 92.44 82 GLU A N 1
ATOM 626 C CA . GLU A 1 82 ? 10.982 0.757 -8.469 1.00 92.44 82 GLU A CA 1
ATOM 627 C C . GLU A 1 82 ? 11.624 1.516 -9.643 1.00 92.44 82 GLU A C 1
ATOM 629 O O . GLU A 1 82 ? 12.579 2.268 -9.439 1.00 92.44 82 GLU A O 1
ATOM 634 N N . GLU A 1 83 ? 11.084 1.386 -10.863 1.00 93.88 83 GLU A N 1
ATOM 635 C CA . GLU A 1 83 ? 11.537 2.154 -12.034 1.00 93.88 83 GLU A CA 1
ATOM 636 C C . GLU A 1 83 ? 11.479 3.666 -11.799 1.00 93.88 83 GLU A C 1
ATOM 638 O O . GLU A 1 83 ? 12.468 4.368 -12.019 1.00 93.88 83 GLU A O 1
ATOM 643 N N . THR A 1 84 ? 10.345 4.174 -11.310 1.00 92.75 84 THR A N 1
ATOM 644 C CA . THR A 1 84 ? 10.201 5.603 -11.022 1.00 92.75 84 THR A CA 1
ATOM 645 C C . THR A 1 84 ? 11.098 6.022 -9.857 1.00 92.75 84 THR A C 1
ATOM 647 O O . THR A 1 84 ? 11.716 7.080 -9.930 1.00 92.75 84 THR A O 1
ATOM 650 N N . VAL A 1 85 ? 11.246 5.209 -8.804 1.00 91.00 85 VAL A N 1
ATOM 651 C CA . VAL A 1 85 ? 12.170 5.539 -7.699 1.00 91.00 85 VAL A CA 1
ATOM 652 C C . VAL A 1 85 ? 13.617 5.607 -8.180 1.00 91.00 85 VAL A C 1
ATOM 654 O O . VAL A 1 85 ? 14.356 6.524 -7.823 1.00 91.00 85 VAL A O 1
ATOM 657 N N . THR A 1 86 ? 14.014 4.687 -9.052 1.00 92.44 86 THR A N 1
ATOM 658 C CA . THR A 1 86 ? 15.348 4.673 -9.656 1.00 92.44 86 THR A CA 1
ATOM 659 C C . THR A 1 86 ? 15.573 5.891 -10.550 1.00 92.44 86 THR A C 1
A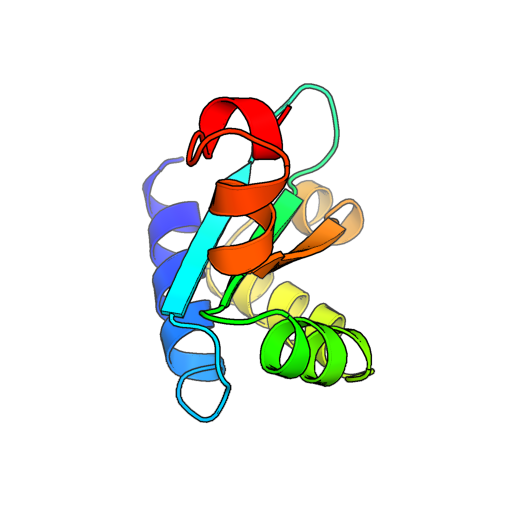TOM 661 O O . THR A 1 86 ? 16.615 6.537 -10.448 1.00 92.44 86 THR A O 1
ATOM 664 N N . ARG A 1 87 ? 14.596 6.223 -11.403 1.00 93.19 87 ARG A N 1
ATOM 665 C CA . ARG A 1 87 ? 14.692 7.307 -12.391 1.00 93.19 87 ARG A CA 1
ATOM 666 C C . ARG A 1 87 ? 14.612 8.697 -11.761 1.00 93.19 87 ARG A C 1
ATOM 668 O O . ARG A 1 87 ? 15.430 9.552 -12.087 1.00 93.19 87 ARG A O 1
ATOM 675 N N . ASP A 1 88 ? 13.643 8.910 -10.875 1.00 93.06 88 ASP A N 1
ATOM 676 C CA . ASP A 1 88 ? 13.240 10.248 -10.422 1.00 93.06 88 ASP A CA 1
ATOM 677 C C . ASP A 1 88 ? 13.797 10.584 -9.026 1.00 93.06 88 ASP A C 1
ATOM 679 O O . ASP A 1 88 ? 13.866 11.754 -8.651 1.00 93.06 88 ASP A O 1
ATOM 683 N N . TYR A 1 89 ? 14.237 9.569 -8.271 1.00 90.44 89 TYR A N 1
ATOM 684 C CA . TYR A 1 89 ? 14.714 9.709 -6.889 1.00 90.44 89 TYR A CA 1
ATOM 685 C C . TYR A 1 89 ? 16.082 9.053 -6.648 1.00 90.44 89 TYR A C 1
ATOM 687 O O . TYR A 1 89 ? 16.447 8.795 -5.500 1.00 90.44 89 TYR A O 1
ATOM 695 N N . GLU A 1 90 ? 16.836 8.758 -7.713 1.00 91.25 90 GLU A N 1
ATOM 696 C CA . GLU A 1 90 ? 18.172 8.138 -7.653 1.00 91.25 90 GLU A CA 1
ATOM 697 C C . GLU A 1 90 ? 18.194 6.811 -6.861 1.00 91.25 90 GLU A C 1
ATOM 699 O O . GLU A 1 90 ? 19.173 6.471 -6.196 1.00 91.25 90 GLU A O 1
ATOM 704 N N . GLY A 1 91 ? 17.083 6.064 -6.884 1.00 86.38 91 GLY A N 1
ATOM 705 C CA . GLY A 1 91 ? 16.915 4.808 -6.141 1.00 86.38 91 GLY A CA 1
ATOM 706 C C . GLY A 1 91 ? 16.622 4.992 -4.647 1.00 86.38 91 GLY A C 1
ATOM 707 O O . GLY A 1 91 ? 16.509 4.017 -3.904 1.00 86.38 91 GLY A O 1
ATOM 708 N N . SER A 1 92 ? 16.485 6.232 -4.177 1.00 86.12 92 SER A N 1
ATOM 709 C CA . SER A 1 92 ? 16.236 6.530 -2.772 1.00 86.12 92 SER A CA 1
ATOM 710 C C . SER A 1 92 ? 14.745 6.549 -2.464 1.00 86.12 92 SER A C 1
ATOM 712 O O . SER A 1 92 ? 14.054 7.561 -2.618 1.00 86.12 92 SER A O 1
ATOM 714 N N . TRP A 1 93 ? 14.265 5.444 -1.900 1.00 83.06 93 TRP A N 1
ATOM 715 C CA . TRP A 1 93 ? 12.928 5.380 -1.316 1.00 83.06 93 TRP A CA 1
ATOM 716 C C . TRP A 1 93 ? 12.719 6.446 -0.234 1.00 83.06 93 TRP A C 1
ATOM 718 O O . TRP A 1 93 ? 11.630 6.985 -0.121 1.00 83.06 93 TRP A O 1
ATOM 728 N N . PHE A 1 94 ? 13.753 6.850 0.511 1.00 81.75 94 PHE A N 1
ATOM 729 C CA . PHE A 1 94 ? 13.619 7.951 1.472 1.00 81.75 94 PHE A CA 1
ATOM 730 C C . PHE A 1 94 ? 13.194 9.273 0.810 1.00 81.75 94 PHE A C 1
ATOM 732 O O . PHE A 1 94 ? 12.384 9.999 1.381 1.00 81.75 94 PHE A O 1
ATOM 739 N N . TYR A 1 95 ? 13.718 9.586 -0.381 1.00 81.31 95 TYR A N 1
ATOM 740 C CA . TYR A 1 95 ? 13.323 10.793 -1.113 1.00 81.31 95 TYR A CA 1
ATOM 741 C C . TYR A 1 95 ? 11.977 10.635 -1.815 1.00 81.31 95 TYR A C 1
ATOM 743 O O . TYR A 1 95 ? 11.228 11.605 -1.868 1.00 81.31 95 TYR A O 1
ATOM 751 N N . ALA A 1 96 ? 11.648 9.432 -2.290 1.00 82.06 96 ALA A N 1
ATOM 752 C CA . ALA A 1 96 ? 10.330 9.146 -2.849 1.00 82.06 96 ALA A CA 1
ATOM 753 C C . ALA A 1 96 ? 9.213 9.297 -1.803 1.00 82.06 96 ALA A C 1
ATOM 755 O O . ALA A 1 96 ? 8.150 9.819 -2.110 1.00 82.06 96 ALA A O 1
ATOM 756 N N . LEU A 1 97 ? 9.468 8.883 -0.558 1.00 75.56 97 LEU A N 1
ATOM 757 C CA . LEU A 1 97 ? 8.497 8.884 0.541 1.00 75.56 97 LEU A CA 1
ATOM 758 C C . LEU A 1 97 ? 8.296 10.254 1.226 1.00 75.56 97 LEU A C 1
ATOM 760 O O . LEU A 1 97 ? 7.533 10.329 2.194 1.00 75.56 97 LEU A O 1
ATOM 764 N N . ARG A 1 98 ? 9.001 11.306 0.789 1.00 67.56 98 ARG A N 1
ATOM 765 C CA . ARG A 1 98 ? 9.003 12.637 1.417 1.00 67.56 98 ARG A CA 1
ATOM 766 C C . ARG A 1 98 ? 7.992 13.586 0.782 1.00 67.56 98 ARG A C 1
ATOM 768 O O . ARG A 1 98 ? 7.391 14.361 1.560 1.00 67.56 98 ARG A O 1
#

Radius of gyration: 12.99 Å; chains: 1; bounding box: 30×27×34 Å